Protein AF-A0A4P9ZP57-F1 (afdb_monomer_lite)

Radius of gyration: 14.15 Å; chains: 1; bounding box: 42×26×35 Å

Foldseek 3Di:
DADLPFQWEWDDDDPDIDIDGPDDDDVPRDGHYHPDHSVDDLVVSQVCCCVPPNDGDPHPVNVDPDDPPDPPPDD

Structure (mmCIF, N/CA/C/O backbone):
data_AF-A0A4P9ZP57-F1
#
_entry.id   AF-A0A4P9ZP57-F1
#
loop_
_atom_site.group_PDB
_atom_site.id
_atom_site.type_symbol
_atom_site.label_atom_id
_atom_site.label_alt_id
_atom_site.label_comp_id
_atom_site.label_asym_id
_atom_site.label_entity_id
_atom_site.label_seq_id
_atom_site.pdbx_PDB_ins_code
_atom_site.Cartn_x
_atom_site.Cartn_y
_atom_site.Cartn_z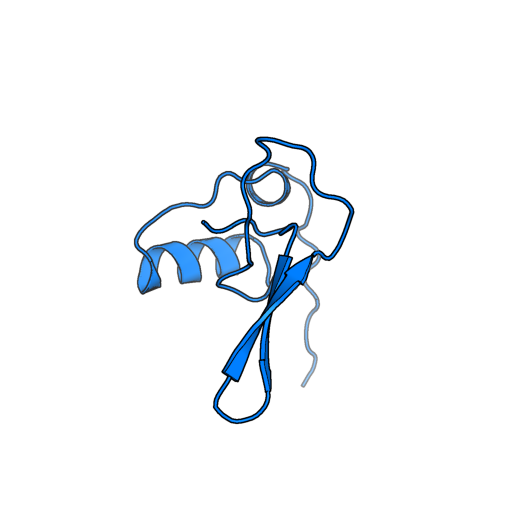
_atom_site.occupancy
_atom_site.B_iso_or_equiv
_atom_site.auth_seq_id
_atom_site.auth_comp_id
_atom_site.auth_asym_id
_atom_site.auth_atom_id
_atom_site.pdbx_PDB_model_num
ATOM 1 N N . ASN A 1 1 ? -5.652 3.512 -0.366 1.00 96.06 1 ASN A N 1
ATOM 2 C CA . ASN A 1 1 ? -4.303 3.923 0.079 1.00 96.06 1 ASN A CA 1
ATOM 3 C C . ASN A 1 1 ? -3.369 2.727 0.157 1.00 96.06 1 ASN A C 1
ATOM 5 O O . ASN A 1 1 ? -3.793 1.604 -0.115 1.00 96.06 1 ASN A O 1
ATOM 9 N N . HIS A 1 2 ? -2.106 2.985 0.499 1.00 97.44 2 HIS A N 1
ATOM 10 C CA . HIS A 1 2 ? -1.088 1.964 0.696 1.00 97.44 2 HIS A CA 1
ATOM 11 C C . HIS A 1 2 ? -1.082 1.405 2.124 1.00 97.44 2 HIS A C 1
ATOM 13 O O . HIS A 1 2 ? -1.124 2.168 3.085 1.00 97.44 2 HIS A O 1
ATOM 19 N N . ASP A 1 3 ? -0.924 0.090 2.243 1.00 97.38 3 ASP A N 1
ATOM 20 C CA . ASP A 1 3 ? -0.417 -0.579 3.444 1.00 97.38 3 ASP A CA 1
ATOM 21 C C . ASP A 1 3 ? 0.561 -1.682 2.995 1.00 97.38 3 ASP A C 1
ATOM 23 O O . ASP A 1 3 ? 0.304 -2.345 1.985 1.00 97.38 3 ASP A O 1
ATOM 27 N N . CYS A 1 4 ? 1.685 -1.876 3.699 1.00 95.88 4 CYS A N 1
ATOM 28 C CA . CYS A 1 4 ? 2.615 -2.978 3.410 1.00 95.88 4 CYS A CA 1
ATOM 29 C C . CYS A 1 4 ? 2.013 -4.348 3.771 1.00 95.88 4 CYS A C 1
ATOM 31 O O . CYS A 1 4 ? 2.485 -5.366 3.277 1.00 95.88 4 CYS A O 1
ATOM 33 N N . ASN A 1 5 ? 0.978 -4.382 4.615 1.00 95.31 5 ASN A N 1
ATOM 34 C CA . ASN A 1 5 ? 0.159 -5.559 4.892 1.00 95.31 5 ASN A CA 1
ATOM 35 C C . ASN A 1 5 ? -1.306 -5.292 4.486 1.00 95.31 5 ASN A C 1
ATOM 37 O O . ASN A 1 5 ? -2.165 -5.073 5.348 1.00 95.31 5 ASN A O 1
ATOM 41 N N . PRO A 1 6 ? -1.600 -5.243 3.175 1.00 97.44 6 PRO A N 1
ATOM 42 C CA . PRO A 1 6 ? -2.890 -4.788 2.677 1.00 97.44 6 PRO A CA 1
ATOM 43 C C . PRO A 1 6 ? -4.021 -5.782 2.958 1.00 97.44 6 PRO A C 1
ATOM 45 O O . PRO A 1 6 ? -3.799 -6.983 3.111 1.00 97.44 6 PRO A O 1
ATOM 48 N N . ASN A 1 7 ? -5.266 -5.298 2.957 1.00 98.19 7 ASN A N 1
ATOM 49 C CA . ASN A 1 7 ? -6.445 -6.171 3.032 1.00 98.19 7 ASN A CA 1
ATOM 50 C C . ASN A 1 7 ? -7.011 -6.572 1.663 1.00 98.19 7 ASN A C 1
ATOM 52 O O . ASN A 1 7 ? -7.843 -7.480 1.599 1.00 98.19 7 ASN A O 1
ATOM 56 N N . CYS A 1 8 ? -6.518 -5.972 0.578 1.00 98.31 8 CYS A N 1
ATOM 57 C CA . CYS A 1 8 ? -6.871 -6.317 -0.790 1.00 98.31 8 CYS A CA 1
ATOM 58 C C . CYS A 1 8 ? -5.636 -6.506 -1.680 1.00 98.31 8 CYS A C 1
ATOM 60 O O . CYS A 1 8 ? -4.605 -5.858 -1.514 1.00 98.31 8 CYS A O 1
ATOM 62 N N . ALA A 1 9 ? -5.786 -7.354 -2.695 1.00 96.44 9 ALA A N 1
ATOM 63 C CA . ALA A 1 9 ? -4.863 -7.470 -3.814 1.00 96.44 9 ALA A CA 1
ATOM 64 C C . ALA A 1 9 ? -5.496 -6.906 -5.088 1.00 96.44 9 ALA A C 1
ATOM 66 O O . ALA A 1 9 ? -6.685 -7.110 -5.353 1.00 96.44 9 ALA A O 1
ATOM 67 N N . TYR A 1 10 ? -4.675 -6.229 -5.884 1.00 94.81 10 TYR A N 1
ATOM 68 C CA . TYR A 1 10 ? -5.039 -5.655 -7.173 1.00 94.81 10 TYR A CA 1
ATOM 69 C C . TYR A 1 10 ? -4.307 -6.387 -8.298 1.00 94.81 10 TYR A C 1
ATOM 71 O O . TYR A 1 10 ? -3.096 -6.578 -8.227 1.00 94.81 10 TYR A O 1
ATOM 79 N N . PHE A 1 11 ? -5.025 -6.787 -9.342 1.00 94.81 11 PHE A N 1
ATOM 80 C CA . PHE A 1 11 ? -4.431 -7.432 -10.512 1.00 94.81 11 PHE A CA 1
ATOM 81 C C . PHE A 1 11 ? -5.295 -7.209 -11.752 1.00 94.81 11 PHE A C 1
ATOM 83 O O . PHE A 1 11 ? -6.492 -6.929 -11.674 1.00 94.81 11 PHE A O 1
ATOM 90 N N . PHE A 1 12 ? -4.687 -7.362 -12.925 1.00 96.19 12 PHE A N 1
ATOM 91 C CA . PHE A 1 12 ? -5.393 -7.293 -14.196 1.00 96.19 12 PHE A CA 1
ATOM 92 C C . PHE A 1 12 ? -5.720 -8.692 -14.714 1.00 96.19 12 PHE A C 1
ATOM 94 O O . PHE A 1 12 ? -4.849 -9.552 -14.818 1.00 96.19 12 PHE A O 1
ATOM 101 N N . ILE A 1 13 ? -6.972 -8.901 -15.118 1.00 95.75 13 ILE A N 1
ATOM 102 C CA . ILE A 1 13 ? -7.349 -10.006 -16.001 1.00 95.75 13 ILE A CA 1
ATOM 103 C C . ILE A 1 13 ? -7.676 -9.408 -17.364 1.00 95.75 13 ILE A C 1
ATOM 105 O O . ILE A 1 13 ? -8.713 -8.763 -17.551 1.00 95.75 13 ILE A O 1
ATOM 109 N N . ARG A 1 14 ? -6.785 -9.627 -18.336 1.00 95.06 14 ARG A N 1
ATOM 110 C CA . ARG A 1 14 ? -6.824 -8.963 -19.649 1.00 95.06 14 ARG A CA 1
ATOM 111 C C . ARG A 1 14 ? -6.847 -7.436 -19.469 1.00 95.06 14 ARG A C 1
ATOM 113 O O . ARG A 1 14 ? -5.944 -6.880 -18.864 1.00 95.06 14 ARG A O 1
ATOM 120 N N . ARG A 1 15 ? -7.889 -6.761 -19.965 1.00 96.31 15 ARG A N 1
ATOM 121 C CA . ARG A 1 15 ? -8.088 -5.305 -19.856 1.00 96.31 15 ARG A CA 1
ATOM 122 C C . ARG A 1 15 ? -8.960 -4.895 -18.662 1.00 96.31 15 ARG A C 1
ATOM 124 O O . ARG A 1 15 ? -9.442 -3.770 -18.625 1.00 96.31 15 ARG A O 1
ATOM 131 N N . ARG A 1 16 ? -9.232 -5.806 -17.721 1.00 97.06 16 ARG A N 1
ATOM 132 C CA . ARG A 1 16 ? -10.059 -5.530 -16.539 1.00 97.06 16 ARG A CA 1
ATOM 133 C C . ARG A 1 16 ? -9.198 -5.533 -15.290 1.00 97.06 16 ARG A C 1
ATOM 135 O O . ARG A 1 16 ? -8.612 -6.560 -14.954 1.00 97.06 16 ARG A O 1
ATOM 142 N N . ALA A 1 17 ? -9.175 -4.401 -14.603 1.00 96.31 17 ALA A N 1
ATOM 143 C CA . ALA A 1 17 ? -8.681 -4.313 -13.243 1.00 96.31 17 ALA A CA 1
ATOM 144 C C . ALA A 1 17 ? -9.634 -5.058 -12.300 1.00 96.31 17 ALA A C 1
ATOM 146 O O . ALA A 1 17 ? -10.854 -4.904 -12.390 1.00 96.31 17 ALA A O 1
ATOM 147 N N . GLN A 1 18 ? -9.080 -5.877 -11.416 1.00 97.38 18 GLN A N 1
ATOM 148 C CA . GLN A 1 18 ? -9.814 -6.559 -10.363 1.00 97.38 18 GLN A CA 1
ATOM 149 C C . GLN A 1 18 ? -9.156 -6.278 -9.023 1.00 97.38 18 GLN A C 1
ATOM 151 O O . GLN A 1 18 ? -7.933 -6.266 -8.898 1.00 97.38 18 GLN A O 1
ATOM 156 N N . LEU A 1 19 ? -10.006 -6.092 -8.022 1.00 97.00 19 LEU A N 1
ATOM 157 C CA . LEU A 1 19 ? -9.627 -5.964 -6.630 1.00 97.00 19 LEU A CA 1
ATOM 158 C C . LEU A 1 19 ? -10.276 -7.119 -5.871 1.00 97.00 19 LEU A C 1
ATOM 160 O O . LEU A 1 19 ? -11.478 -7.349 -6.014 1.00 97.00 19 LEU A O 1
ATOM 164 N N . ARG A 1 20 ? -9.491 -7.865 -5.097 1.00 97.88 20 ARG A N 1
ATOM 165 C CA . ARG A 1 20 ? -9.998 -8.965 -4.268 1.00 97.88 20 ARG A CA 1
ATOM 166 C C . ARG A 1 20 ? -9.539 -8.796 -2.835 1.00 97.88 20 ARG A C 1
ATOM 168 O O . ARG A 1 20 ? -8.365 -8.530 -2.600 1.00 97.88 20 ARG A O 1
ATOM 175 N N . ALA A 1 21 ? -10.460 -9.006 -1.903 1.00 98.25 21 ALA A N 1
ATOM 176 C CA . ALA A 1 21 ? -10.139 -9.066 -0.487 1.00 98.25 21 ALA A CA 1
ATOM 177 C C . ALA A 1 21 ? -9.266 -10.296 -0.193 1.00 98.25 21 ALA A C 1
ATOM 179 O O . ALA A 1 21 ? -9.534 -11.389 -0.694 1.00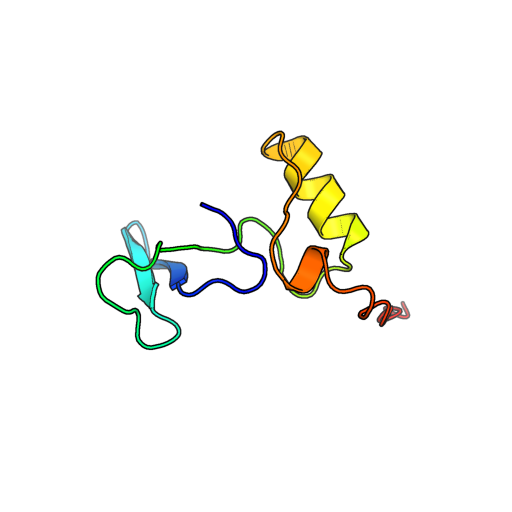 98.25 21 ALA A O 1
ATOM 180 N N . LEU A 1 22 ? -8.228 -10.105 0.619 1.00 97.38 22 LEU A N 1
ATOM 181 C CA . LEU A 1 22 ? -7.328 -11.160 1.105 1.00 97.38 22 LEU A CA 1
ATOM 182 C C . LEU A 1 22 ? -7.808 -11.762 2.432 1.00 97.38 22 LEU A C 1
ATOM 184 O O . LEU A 1 22 ? -7.380 -12.841 2.829 1.00 97.38 22 LEU A O 1
ATOM 188 N N . ARG A 1 23 ? -8.708 -11.055 3.116 1.00 97.56 23 ARG A N 1
ATOM 189 C CA . ARG A 1 23 ? -9.346 -11.444 4.375 1.00 97.56 23 ARG A CA 1
ATOM 190 C C . ARG A 1 23 ? -10.716 -10.770 4.489 1.00 97.56 23 ARG A C 1
ATOM 192 O O . ARG A 1 23 ? -10.978 -9.837 3.730 1.00 97.56 23 ARG A O 1
ATOM 199 N N . PRO A 1 24 ? -11.583 -11.178 5.432 1.00 98.25 24 PRO A N 1
ATOM 200 C CA . PRO A 1 24 ? -12.774 -10.403 5.763 1.00 98.25 24 PRO A CA 1
ATOM 201 C C . PRO A 1 24 ? -12.420 -8.944 6.097 1.00 98.25 24 PRO A C 1
ATOM 203 O O . 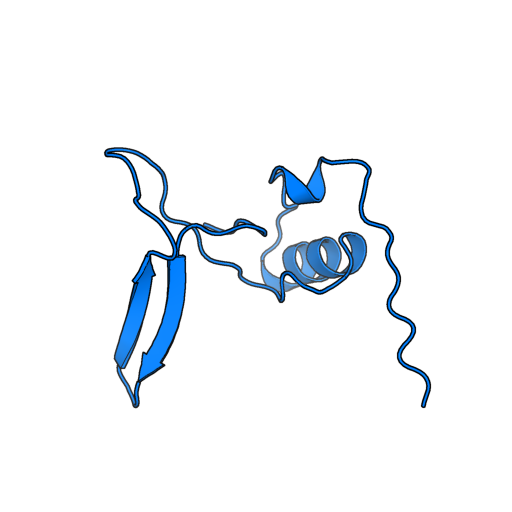PRO A 1 24 ? -11.421 -8.679 6.775 1.00 98.25 24 PRO A O 1
ATOM 206 N N . ILE A 1 25 ? -13.238 -8.014 5.602 1.00 98.38 25 ILE A N 1
ATOM 207 C CA . ILE A 1 25 ? -13.086 -6.566 5.790 1.00 98.38 25 ILE A CA 1
ATOM 208 C C . ILE A 1 25 ? -14.322 -6.073 6.537 1.00 98.38 25 ILE A C 1
ATOM 210 O O . ILE A 1 25 ? -15.451 -6.318 6.105 1.00 98.38 25 ILE A O 1
ATOM 214 N N . ALA A 1 26 ? -14.117 -5.419 7.677 1.00 98.31 26 ALA A N 1
ATOM 215 C CA . ALA A 1 26 ? -15.221 -4.920 8.488 1.00 98.31 26 ALA A CA 1
ATOM 216 C C . ALA A 1 26 ? -15.867 -3.673 7.857 1.00 98.31 26 ALA A C 1
ATOM 218 O O . ALA A 1 26 ? -15.242 -2.929 7.100 1.00 98.31 26 ALA A O 1
ATOM 219 N N . LYS A 1 27 ? -17.134 -3.397 8.195 1.00 98.19 27 LYS A N 1
ATOM 220 C CA . LYS A 1 27 ? -17.802 -2.164 7.754 1.00 98.19 27 LYS A CA 1
ATOM 221 C C . LYS A 1 27 ? -17.040 -0.943 8.283 1.00 98.19 27 LYS A C 1
ATOM 223 O O . LYS A 1 27 ? -16.860 -0.809 9.488 1.00 98.19 27 LYS A O 1
ATOM 228 N N . GLY A 1 28 ? -16.656 -0.045 7.376 1.00 98.00 28 GLY A N 1
ATOM 229 C CA . GLY A 1 28 ? -15.906 1.172 7.703 1.00 98.00 28 GLY A CA 1
ATOM 230 C C . GLY A 1 28 ? -14.391 0.978 7.803 1.00 98.00 28 GLY A C 1
ATOM 231 O O . GLY A 1 28 ? -13.681 1.959 7.990 1.00 98.00 28 GLY A O 1
ATOM 232 N N . GLU A 1 29 ? -13.885 -0.248 7.650 1.00 98.25 29 GLU A N 1
ATOM 233 C CA . GLU A 1 29 ? -12.452 -0.486 7.510 1.00 98.25 29 GLU A CA 1
ATOM 234 C C . GLU A 1 29 ? -11.963 0.031 6.147 1.00 98.25 29 GLU A C 1
ATOM 236 O O . GLU A 1 29 ? -12.602 -0.197 5.117 1.00 98.25 29 GLU A O 1
ATOM 241 N N . GLU A 1 30 ? -10.832 0.737 6.126 1.00 98.06 30 GLU A N 1
ATOM 242 C CA . GLU A 1 30 ? -10.255 1.242 4.882 1.00 98.06 30 GLU A CA 1
ATOM 243 C C . GLU A 1 30 ? -9.754 0.096 3.995 1.00 98.06 30 GLU A C 1
ATOM 245 O O . GLU A 1 30 ? -9.072 -0.814 4.462 1.00 98.06 30 GLU A O 1
ATOM 250 N N . ILE A 1 31 ? -10.037 0.166 2.693 1.00 98.19 31 ILE A N 1
ATOM 251 C CA . ILE A 1 31 ? -9.476 -0.763 1.711 1.00 98.19 31 ILE A CA 1
ATOM 252 C C . ILE A 1 31 ? -8.077 -0.295 1.296 1.00 98.19 31 ILE A C 1
ATOM 254 O O . ILE A 1 31 ? -7.897 0.807 0.764 1.00 98.19 31 ILE A O 1
ATOM 258 N N . THR A 1 32 ? -7.089 -1.164 1.482 1.00 98.31 32 THR A N 1
ATOM 259 C CA . THR A 1 32 ? -5.684 -0.891 1.168 1.00 98.31 32 THR A CA 1
ATOM 260 C C . THR A 1 32 ? -5.111 -1.936 0.217 1.00 98.31 32 THR A C 1
ATOM 262 O O . THR A 1 32 ? -5.526 -3.095 0.210 1.00 98.31 32 THR A O 1
ATOM 265 N N . ILE A 1 33 ? -4.152 -1.511 -0.606 1.00 97.94 33 ILE A N 1
ATOM 266 C CA . ILE A 1 33 ? -3.341 -2.376 -1.476 1.00 97.94 33 ILE A CA 1
ATOM 267 C C . ILE A 1 33 ? -1.860 -2.054 -1.264 1.00 97.94 33 ILE A C 1
ATOM 269 O O . ILE A 1 33 ? -1.521 -0.961 -0.807 1.00 97.94 33 ILE A O 1
ATOM 273 N N . SER A 1 34 ? -0.960 -2.968 -1.620 1.00 96.88 34 SER A N 1
ATOM 274 C CA . SER A 1 34 ? 0.467 -2.638 -1.632 1.00 96.88 34 SER A CA 1
ATOM 275 C C . SER A 1 34 ? 0.847 -1.969 -2.955 1.00 96.88 34 SER A C 1
ATOM 277 O O . SER A 1 34 ? 0.473 -2.455 -4.020 1.00 96.88 34 SER A O 1
ATOM 279 N N . TYR A 1 35 ? 1.572 -0.848 -2.897 1.00 96.88 35 TYR A N 1
ATOM 280 C CA . TYR A 1 35 ? 2.105 -0.150 -4.080 1.00 96.88 35 TYR A CA 1
ATOM 281 C C . TYR A 1 35 ? 3.532 -0.604 -4.424 1.00 96.88 35 TYR A C 1
ATOM 283 O O . TYR A 1 35 ? 4.062 -0.263 -5.478 1.00 96.88 35 TYR A O 1
ATOM 291 N N . VAL A 1 36 ? 4.151 -1.351 -3.510 1.00 95.88 36 VAL A N 1
ATOM 292 C CA . VAL A 1 36 ? 5.507 -1.903 -3.588 1.00 95.88 36 VAL A CA 1
ATOM 293 C C . VAL A 1 36 ? 5.458 -3.391 -3.251 1.00 95.88 36 VAL A C 1
ATOM 295 O O . VAL A 1 36 ? 4.424 -3.886 -2.793 1.00 95.88 36 VAL A O 1
ATOM 298 N N . ASP A 1 37 ? 6.551 -4.116 -3.456 1.00 92.19 37 ASP A N 1
ATOM 299 C CA . ASP A 1 37 ? 6.608 -5.514 -3.043 1.00 92.19 37 ASP A CA 1
ATOM 300 C C . ASP A 1 37 ? 6.742 -5.601 -1.508 1.00 92.19 37 ASP A C 1
ATOM 302 O O . ASP A 1 37 ? 7.686 -5.036 -0.947 1.00 92.19 37 ASP A O 1
ATOM 306 N N . PRO A 1 38 ? 5.805 -6.248 -0.789 1.00 87.44 38 PRO A N 1
ATOM 307 C CA . PRO A 1 38 ? 5.899 -6.387 0.661 1.00 87.44 38 PRO A CA 1
ATOM 308 C C . PRO A 1 38 ? 7.080 -7.256 1.122 1.00 87.44 38 PRO A C 1
ATOM 310 O O . PRO A 1 38 ? 7.430 -7.178 2.300 1.00 87.44 38 PRO A O 1
ATOM 313 N N . VAL A 1 39 ? 7.699 -8.055 0.238 1.00 89.19 39 VAL A N 1
ATOM 314 C CA . VAL A 1 39 ? 8.882 -8.869 0.585 1.00 89.19 39 VAL A CA 1
ATOM 315 C C . VAL A 1 39 ? 10.176 -8.058 0.629 1.00 89.19 39 VAL A C 1
ATOM 317 O O . VAL A 1 39 ? 11.152 -8.504 1.231 1.00 89.19 39 VAL A O 1
ATOM 320 N N . ASP A 1 40 ? 10.195 -6.873 0.010 1.00 92.44 40 ASP A N 1
ATOM 321 C CA . ASP A 1 40 ? 11.361 -5.993 0.033 1.00 92.44 40 ASP A CA 1
ATOM 322 C C . ASP A 1 40 ? 11.662 -5.539 1.470 1.00 92.44 40 ASP A C 1
ATOM 324 O O . ASP A 1 40 ? 10.727 -5.338 2.248 1.00 92.44 40 ASP A O 1
ATOM 328 N N . PRO A 1 41 ? 12.931 -5.283 1.834 1.00 93.31 41 PRO A N 1
ATOM 329 C CA . PRO A 1 41 ? 13.288 -4.677 3.114 1.00 93.31 41 PRO A CA 1
ATOM 330 C C . PRO A 1 41 ? 12.572 -3.343 3.375 1.00 93.31 41 PRO A C 1
ATOM 332 O O . PRO A 1 41 ? 12.262 -2.584 2.455 1.00 93.31 41 PRO A O 1
ATOM 335 N N . THR A 1 42 ? 12.329 -3.014 4.648 1.00 94.12 42 THR A N 1
ATOM 336 C CA . THR A 1 42 ? 11.559 -1.814 5.026 1.00 94.12 42 THR A CA 1
ATOM 337 C C . THR A 1 42 ? 12.156 -0.519 4.468 1.00 94.12 42 THR A C 1
ATOM 339 O O . THR A 1 42 ? 11.401 0.312 3.969 1.00 94.12 42 THR A O 1
ATOM 342 N N . ASN A 1 43 ? 13.481 -0.351 4.490 1.00 94.75 43 ASN A N 1
ATOM 343 C CA . ASN A 1 43 ? 14.146 0.825 3.916 1.00 94.75 43 ASN A CA 1
ATOM 344 C C . ASN A 1 43 ? 13.893 0.953 2.405 1.00 94.75 43 ASN A C 1
ATOM 346 O O . ASN A 1 43 ? 13.593 2.045 1.934 1.00 94.75 43 ASN A O 1
ATOM 350 N N . TRP A 1 44 ? 13.929 -0.157 1.663 1.00 96.38 44 TRP A N 1
ATOM 351 C CA . TRP A 1 44 ? 13.666 -0.166 0.221 1.00 96.38 44 TRP A CA 1
ATOM 352 C C . TRP A 1 44 ? 12.207 0.158 -0.090 1.00 96.38 44 TRP A C 1
ATOM 354 O O . TRP A 1 44 ? 11.921 0.912 -1.020 1.00 96.38 44 TRP A O 1
ATOM 364 N N . ARG A 1 45 ? 11.267 -0.370 0.706 1.00 97.06 45 ARG A N 1
ATOM 365 C CA . ARG A 1 45 ? 9.849 -0.009 0.579 1.00 97.06 45 ARG A CA 1
ATOM 366 C C . ARG A 1 45 ? 9.641 1.487 0.823 1.00 97.06 45 ARG A C 1
ATOM 368 O O . ARG A 1 45 ? 8.970 2.122 0.017 1.00 97.06 45 ARG A O 1
ATOM 375 N N . GLN A 1 46 ? 10.230 2.057 1.879 1.00 97.19 46 GLN A N 1
ATOM 376 C CA . GLN A 1 46 ? 10.118 3.493 2.178 1.00 97.19 46 GLN A CA 1
ATOM 377 C C . GLN A 1 46 ? 10.694 4.361 1.060 1.00 97.19 46 GLN A C 1
ATOM 379 O O . GLN A 1 46 ? 10.022 5.280 0.606 1.00 97.19 46 GLN A O 1
ATOM 384 N N . GLU A 1 47 ? 11.890 4.035 0.568 1.00 97.88 47 GLU A N 1
ATOM 385 C CA . GLU A 1 47 ? 12.516 4.760 -0.539 1.00 97.88 47 GLU A CA 1
ATOM 386 C C . GLU A 1 47 ? 11.625 4.741 -1.789 1.00 97.88 47 GLU A C 1
ATOM 388 O O . GLU A 1 47 ? 11.286 5.794 -2.324 1.00 97.88 47 GLU A O 1
ATOM 393 N N . LYS A 1 48 ? 11.143 3.562 -2.209 1.00 98.19 48 LYS A N 1
ATOM 394 C CA . LYS A 1 48 ? 10.245 3.438 -3.370 1.00 98.19 48 LYS A CA 1
ATOM 395 C C . LYS A 1 48 ? 8.951 4.236 -3.201 1.00 98.19 48 LYS A C 1
ATOM 397 O O . LYS A 1 48 ? 8.454 4.796 -4.180 1.00 98.19 48 LYS A O 1
ATOM 402 N N . LEU A 1 49 ? 8.380 4.254 -1.997 1.00 98.38 49 LEU A N 1
ATOM 403 C CA . LEU A 1 49 ? 7.154 4.998 -1.707 1.00 98.38 49 LEU A CA 1
ATOM 404 C C . LEU A 1 49 ? 7.395 6.506 -1.718 1.00 98.38 49 LEU A C 1
ATOM 406 O O . LEU A 1 49 ? 6.621 7.234 -2.338 1.00 98.38 49 LEU A O 1
ATOM 410 N N . LEU A 1 50 ? 8.497 6.965 -1.133 1.00 98.19 50 LEU A N 1
ATOM 411 C CA . LEU A 1 50 ? 8.873 8.371 -1.134 1.00 98.19 50 LEU A CA 1
ATOM 412 C C . LEU A 1 50 ? 9.181 8.868 -2.553 1.00 98.19 50 LEU A C 1
ATOM 414 O O . LEU A 1 50 ? 8.673 9.909 -2.957 1.00 98.19 50 LEU A O 1
ATOM 418 N N . THR A 1 51 ? 9.953 8.116 -3.338 1.00 98.25 51 THR A N 1
ATOM 419 C CA . THR A 1 51 ? 10.358 8.528 -4.690 1.00 98.25 51 THR A CA 1
ATOM 420 C C . THR A 1 51 ? 9.195 8.540 -5.682 1.00 98.25 51 THR A C 1
ATOM 422 O O . THR A 1 51 ? 9.097 9.462 -6.486 1.00 98.25 51 THR A O 1
ATOM 425 N N . ASN A 1 52 ? 8.317 7.531 -5.647 1.00 98.12 52 ASN A N 1
ATOM 426 C CA . ASN A 1 52 ? 7.277 7.364 -6.672 1.00 98.12 52 ASN A CA 1
ATOM 427 C C . ASN A 1 52 ? 5.910 7.921 -6.261 1.00 98.12 52 ASN A C 1
ATOM 429 O O . ASN A 1 52 ? 5.083 8.217 -7.122 1.00 98.12 52 ASN A O 1
ATOM 433 N N . TYR A 1 53 ? 5.651 8.022 -4.956 1.00 97.69 53 TYR A N 1
ATOM 434 C CA . TYR A 1 53 ? 4.344 8.394 -4.415 1.00 97.69 53 TYR A CA 1
ATOM 435 C C . TYR A 1 53 ? 4.413 9.529 -3.383 1.00 97.69 53 TYR A C 1
ATOM 437 O O . TYR A 1 53 ? 3.363 9.993 -2.943 1.00 97.69 53 TYR A O 1
ATOM 445 N N . TYR A 1 54 ? 5.615 10.010 -3.040 1.00 97.88 54 TYR A N 1
ATOM 446 C CA . TYR A 1 54 ? 5.852 11.206 -2.225 1.00 97.88 54 TYR A CA 1
ATOM 447 C C . TYR A 1 54 ? 5.265 11.146 -0.804 1.00 97.88 54 TYR A C 1
ATOM 449 O O . TYR A 1 54 ? 4.800 12.157 -0.278 1.00 97.88 54 TYR A O 1
ATOM 457 N N . PHE A 1 55 ? 5.293 9.969 -0.165 1.00 97.88 55 PHE A N 1
ATOM 458 C CA . PHE A 1 55 ? 4.895 9.807 1.239 1.00 97.88 55 PHE A CA 1
ATOM 459 C C . PHE A 1 55 ? 5.717 8.733 1.970 1.00 97.88 55 PHE A C 1
ATOM 461 O O . PHE A 1 55 ? 6.190 7.779 1.355 1.00 97.88 55 PHE A O 1
ATOM 468 N N . ASP A 1 56 ? 5.795 8.851 3.299 1.00 97.06 56 ASP A N 1
ATOM 469 C CA . ASP A 1 56 ? 6.352 7.822 4.185 1.00 97.06 56 ASP A CA 1
ATOM 470 C C . ASP A 1 56 ? 5.257 6.878 4.690 1.00 97.06 56 ASP A C 1
ATOM 472 O O . ASP A 1 56 ? 4.249 7.306 5.268 1.00 97.06 56 ASP A O 1
ATOM 476 N N . CYS A 1 57 ? 5.456 5.569 4.543 1.00 96.81 57 CYS A N 1
ATOM 477 C CA . CYS A 1 57 ? 4.518 4.593 5.0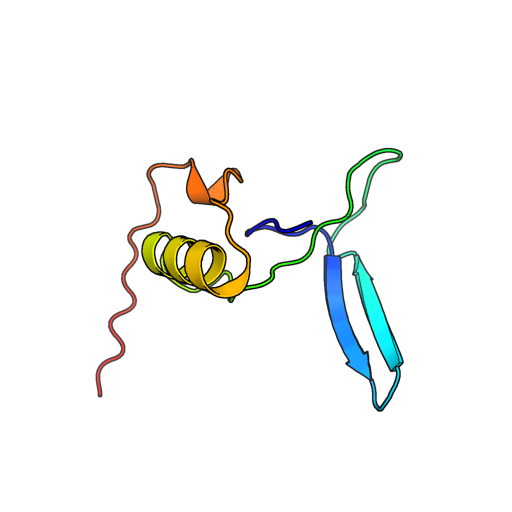85 1.00 96.81 57 CYS A CA 1
ATOM 478 C C . CYS A 1 57 ? 4.656 4.482 6.606 1.00 96.81 57 CYS A C 1
ATOM 480 O O . CYS A 1 57 ? 5.740 4.241 7.133 1.00 96.81 57 CYS A O 1
ATOM 482 N N . ARG A 1 58 ? 3.530 4.567 7.321 1.00 96.00 58 ARG A N 1
ATOM 483 C CA . ARG A 1 58 ? 3.461 4.403 8.784 1.00 96.00 58 ARG A CA 1
ATOM 484 C C . ARG A 1 58 ? 2.627 3.191 9.206 1.00 96.00 58 ARG A C 1
ATOM 486 O O . ARG A 1 58 ? 2.065 3.174 10.297 1.00 96.00 58 ARG A O 1
ATOM 493 N N . CYS A 1 59 ? 2.502 2.193 8.329 1.00 95.56 59 CYS A N 1
ATOM 494 C CA . CYS A 1 59 ? 1.812 0.950 8.667 1.00 95.56 59 CYS A CA 1
ATOM 495 C C . CYS A 1 59 ? 2.568 0.177 9.757 1.00 95.56 59 CYS A C 1
ATOM 497 O O . CYS A 1 59 ? 3.760 0.404 9.983 1.00 95.56 59 CYS A O 1
ATOM 499 N N . LYS A 1 60 ? 1.898 -0.806 10.371 1.00 92.69 60 LYS A N 1
ATOM 500 C CA . LYS A 1 60 ? 2.477 -1.613 11.455 1.00 92.69 60 LYS A CA 1
ATOM 501 C C . LYS A 1 60 ? 3.825 -2.224 11.073 1.00 92.69 60 LYS A C 1
ATOM 503 O O . LYS A 1 60 ? 4.737 -2.174 11.885 1.00 92.69 60 LYS A O 1
ATOM 508 N N . LEU A 1 61 ? 3.985 -2.752 9.856 1.00 91.75 61 LEU A N 1
ATOM 509 C CA . LEU A 1 61 ? 5.252 -3.361 9.424 1.00 91.75 61 LEU A CA 1
ATOM 510 C C . LEU A 1 61 ? 6.396 -2.348 9.297 1.00 91.75 61 LEU A C 1
ATOM 512 O O . LEU A 1 61 ? 7.540 -2.692 9.562 1.00 91.75 61 LEU A O 1
ATOM 516 N N . CYS A 1 62 ? 6.099 -1.105 8.916 1.00 93.25 62 CYS A N 1
ATOM 517 C CA . CYS A 1 62 ? 7.108 -0.054 8.804 1.00 93.25 62 CYS A CA 1
ATOM 518 C C . CYS A 1 62 ? 7.467 0.579 10.151 1.00 93.25 62 CYS A C 1
ATOM 520 O O . CYS A 1 62 ? 8.577 1.074 10.307 1.00 93.25 62 CYS A O 1
ATOM 522 N N . THR A 1 63 ? 6.544 0.575 11.115 1.00 91.75 63 THR A N 1
ATOM 523 C CA . THR A 1 63 ? 6.781 1.114 12.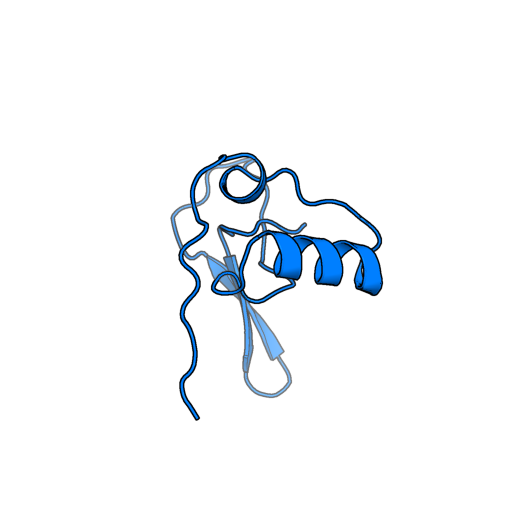464 1.00 91.75 63 THR A CA 1
ATOM 524 C C . THR A 1 63 ? 7.286 0.064 13.453 1.00 91.75 63 THR A C 1
ATOM 526 O O . THR A 1 63 ? 7.686 0.415 14.559 1.00 91.75 63 THR A O 1
ATOM 529 N N . SER A 1 64 ? 7.237 -1.222 13.098 1.00 84.00 64 SER A N 1
ATOM 530 C CA . SER A 1 64 ? 7.779 -2.307 13.919 1.00 84.00 64 SER A CA 1
ATOM 531 C C . SER A 1 64 ? 9.290 -2.376 13.726 1.00 84.00 64 SER A C 1
ATOM 533 O O . SER A 1 64 ? 9.752 -2.615 12.615 1.00 84.00 64 SER A O 1
ATOM 535 N N . SER A 1 65 ? 10.069 -2.238 14.799 1.00 61.00 65 SER A N 1
ATOM 536 C CA . SER A 1 65 ? 11.543 -2.273 14.779 1.00 61.00 65 SER A CA 1
ATOM 537 C C . SER A 1 65 ? 12.158 -3.637 14.414 1.00 61.00 65 SER A C 1
ATOM 539 O O . SER A 1 65 ? 13.335 -3.863 14.675 1.00 61.00 65 SER A O 1
ATOM 541 N N . GLN A 1 66 ? 11.378 -4.578 13.878 1.00 54.81 66 GLN A N 1
ATOM 542 C CA . GLN A 1 66 ? 11.775 -5.966 13.655 1.00 54.81 66 GLN A CA 1
ATOM 543 C C . GLN A 1 66 ? 11.326 -6.420 12.267 1.00 54.81 66 GLN A C 1
ATOM 545 O O . GLN A 1 66 ? 10.181 -6.824 12.086 1.00 54.81 66 GLN A O 1
ATOM 550 N N . ASN A 1 67 ? 12.218 -6.285 11.285 1.00 52.41 67 ASN A N 1
ATOM 551 C CA . ASN A 1 67 ? 12.402 -7.226 10.174 1.00 52.41 67 ASN A CA 1
ATOM 552 C C . ASN A 1 67 ? 13.543 -6.727 9.275 1.00 52.41 67 ASN A C 1
ATOM 554 O O . ASN A 1 67 ? 13.358 -6.401 8.105 1.00 52.41 67 ASN A O 1
ATOM 558 N N . GLU A 1 68 ? 14.748 -6.680 9.843 1.00 49.75 68 GLU A N 1
ATOM 559 C CA . GLU A 1 68 ? 15.975 -6.839 9.064 1.00 49.75 68 GLU A CA 1
ATOM 560 C C . GLU A 1 68 ? 16.244 -8.343 8.941 1.00 49.75 68 GLU A C 1
ATOM 562 O O . GLU A 1 68 ? 17.062 -8.909 9.659 1.00 49.75 68 GLU A O 1
ATOM 567 N N . VAL A 1 69 ? 15.514 -9.028 8.063 1.00 49.28 69 VAL A N 1
ATOM 568 C CA . VAL A 1 69 ? 15.980 -10.323 7.558 1.00 49.28 69 VAL A CA 1
ATOM 569 C C . VAL A 1 69 ? 16.392 -10.077 6.119 1.00 49.28 69 VAL A C 1
ATOM 571 O O . VAL A 1 69 ? 15.586 -10.143 5.195 1.00 49.28 69 VAL A O 1
ATOM 574 N N . GLY A 1 70 ? 17.655 -9.684 5.954 1.00 45.72 70 GLY A N 1
ATOM 575 C CA . GLY A 1 70 ? 18.285 -9.577 4.649 1.00 45.72 70 GLY A CA 1
ATOM 576 C C . GLY A 1 70 ? 18.386 -10.964 4.028 1.00 45.72 70 GLY A C 1
ATOM 577 O O . GLY A 1 70 ? 19.256 -11.748 4.397 1.00 45.72 70 GLY A O 1
ATOM 578 N N . TYR A 1 71 ? 17.508 -11.275 3.077 1.00 45.84 71 TYR A N 1
ATOM 579 C CA . TYR A 1 71 ? 17.759 -12.377 2.158 1.00 45.84 71 TYR A CA 1
ATOM 580 C C . TYR A 1 71 ? 18.853 -11.923 1.187 1.00 45.84 71 TYR A C 1
ATOM 582 O O . TYR A 1 71 ? 18.601 -11.186 0.236 1.00 45.84 71 TYR A O 1
ATOM 590 N N . THR A 1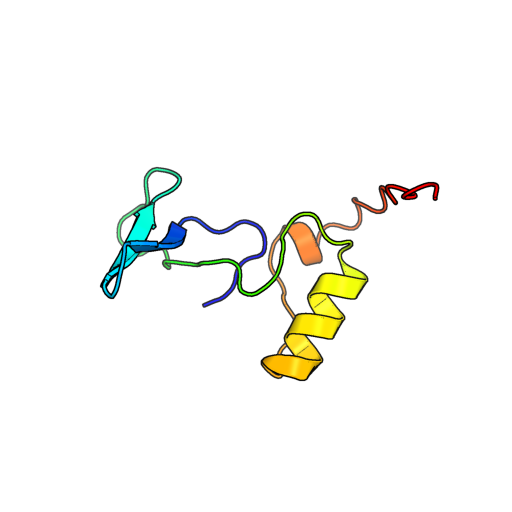 72 ? 20.095 -12.323 1.456 1.00 37.00 72 THR A N 1
ATOM 591 C CA . THR A 1 72 ? 21.188 -12.219 0.488 1.00 37.00 72 THR A CA 1
ATOM 592 C C . THR A 1 72 ? 20.862 -13.129 -0.695 1.00 37.00 72 THR A C 1
ATOM 594 O O . THR A 1 72 ? 20.908 -14.354 -0.566 1.00 37.00 72 THR A O 1
ATOM 597 N N . TYR A 1 73 ? 20.525 -12.552 -1.847 1.00 40.53 73 TYR A N 1
ATOM 598 C CA . TYR A 1 73 ? 20.553 -13.293 -3.105 1.00 40.53 73 TYR A CA 1
ATOM 599 C C . TYR A 1 73 ? 22.023 -13.500 -3.487 1.00 40.53 73 TYR A C 1
ATOM 601 O O . TYR A 1 73 ? 22.700 -12.557 -3.891 1.00 40.53 73 TYR A O 1
ATOM 609 N N . ASN A 1 74 ? 22.523 -14.722 -3.295 1.00 38.78 74 ASN A N 1
ATOM 610 C CA . ASN A 1 74 ? 23.811 -15.144 -3.838 1.00 38.78 74 ASN A CA 1
ATOM 611 C C . ASN A 1 74 ? 23.652 -15.327 -5.353 1.00 38.78 74 ASN A C 1
ATOM 613 O O . ASN A 1 74 ? 22.832 -16.143 -5.781 1.00 38.78 74 ASN A O 1
ATOM 617 N N . TYR A 1 75 ? 24.411 -14.550 -6.126 1.00 37.19 75 TYR A N 1
ATOM 618 C CA . TYR A 1 75 ? 24.707 -14.839 -7.530 1.00 37.19 75 TYR A CA 1
ATOM 619 C C . TYR A 1 75 ? 25.866 -15.829 -7.621 1.00 37.19 75 TYR A C 1
ATOM 621 O O . TYR A 1 75 ? 26.792 -15.714 -6.784 1.00 37.19 75 TYR A O 1
#

InterPro domains:
  IPR001214 SET domain [PF00856] (1-35)
  IPR001214 SET domain [PS50280] (1-36)
  IPR046341 SET domain superfamily [G3DSA:2.170.270.10] (1-68)
  IPR046341 SET domain superfamily [SSF82199] (1-64)
  IPR050869 Histone-lysine N-methyltransferase [PTHR12197] (1-64)

Secondary structure (DSSP, 8-state):
-B-SS-SEEEEEETTEEEEEESS---TTPPP-B-SS-TTS-HHHHHHHHHHHHS----SHHHHSS----------

Sequence (75 aa):
NHDCNPNCAYFFIRRRAQLRALRPIAKGEEITISYVDPVDPTNWRQEKLLTNYYFDCRCKLCTSSQNEVGYTYNY

pLDDT: mean 88.85, std 17.94, range [37.0, 98.38]

Organism: NCBI:txid215637